Protein AF-A0A2G2A2J5-F1 (afdb_monomer)

Foldseek 3Di:
DDDDDPDDPPPPVCPPVCHPVHFGHDLVLLVLLLCLVPDDLVVSCVVVVHDSVVSVVSCVVLCVRVVHPDSVVSVVVADPVNSVSSVVVNVVVVVVVD

Secondary structure (DSSP, 8-state):
-------S-TTTTTTSSS-BTTB---HHHHHHHHHTTT--HHHHHHHTT--HHHHHHHHHHHHHHHT-SSHHHHHHH--HHHHHHHHHHHHHHHHTT-

Mean predicted aligned error: 8.9 Å

Radius of gyration: 14.07 Å; Cα contacts (8 Å, |Δi|>4): 70; chains: 1; bounding box: 30×36×27 Å

Structure (mmCIF, N/CA/C/O backbone):
data_AF-A0A2G2A2J5-F1
#
_entry.id   AF-A0A2G2A2J5-F1
#
loop_
_atom_site.group_PDB
_atom_site.id
_atom_site.type_symbol
_atom_site.label_atom_id
_atom_site.label_alt_id
_atom_site.label_comp_id
_atom_site.label_asym_id
_atom_site.label_entity_id
_atom_site.label_seq_id
_atom_site.pdbx_PDB_ins_code
_atom_site.Cartn_x
_atom_site.Cartn_y
_atom_site.Cartn_z
_atom_site.occupancy
_atom_site.B_iso_or_equiv
_atom_site.auth_seq_id
_atom_site.auth_comp_id
_atom_site.auth_asym_id
_atom_site.auth_atom_id
_atom_site.pdbx_PDB_model_num
ATOM 1 N N . MET A 1 1 ? -19.717 -25.159 -14.336 1.00 32.66 1 MET A N 1
ATOM 2 C CA . MET A 1 1 ? -19.708 -25.535 -12.904 1.00 32.66 1 MET A CA 1
ATOM 3 C C . MET A 1 1 ? -18.250 -25.526 -12.441 1.00 32.66 1 MET A C 1
ATOM 5 O O . MET A 1 1 ? -17.530 -26.485 -12.682 1.00 32.66 1 MET A O 1
ATOM 9 N N . MET A 1 2 ? -17.760 -24.388 -11.942 1.00 34.06 2 MET A N 1
ATOM 10 C CA . MET A 1 2 ? -16.329 -24.159 -11.694 1.00 34.06 2 MET A CA 1
ATOM 11 C C . MET A 1 2 ? -15.965 -24.641 -10.282 1.00 34.06 2 MET A C 1
ATOM 13 O O . MET A 1 2 ? -16.443 -24.090 -9.291 1.00 34.06 2 MET A O 1
ATOM 17 N N . LYS A 1 3 ? -15.162 -25.707 -10.194 1.00 38.47 3 LYS A N 1
ATOM 18 C CA . LYS A 1 3 ? -14.618 -26.245 -8.941 1.00 38.47 3 LYS A CA 1
ATOM 19 C C . LYS A 1 3 ? -13.461 -25.355 -8.481 1.00 38.47 3 LYS A C 1
ATOM 21 O O . LYS A 1 3 ? -12.321 -25.606 -8.851 1.00 38.47 3 LYS A O 1
ATOM 26 N N . TRP A 1 4 ? -13.744 -24.328 -7.682 1.00 41.31 4 TRP A N 1
ATOM 27 C CA . TRP A 1 4 ? -12.679 -23.596 -6.995 1.00 41.31 4 TRP A CA 1
ATOM 28 C C . TRP A 1 4 ? -12.124 -24.448 -5.853 1.00 41.31 4 TRP A C 1
ATOM 30 O O . TRP A 1 4 ? -12.850 -24.932 -4.979 1.00 41.31 4 TRP A O 1
ATOM 40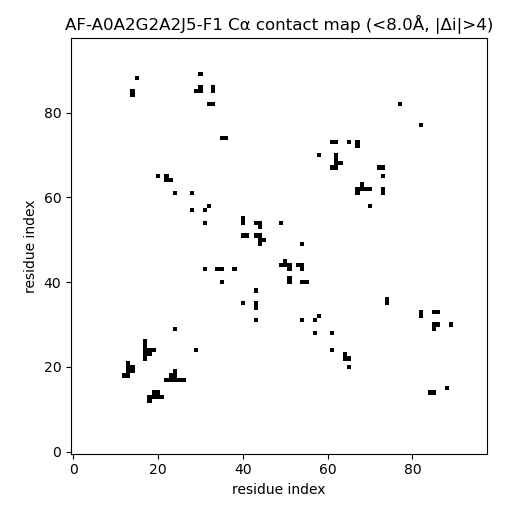 N N . GLN A 1 5 ? -10.824 -24.706 -5.956 1.00 39.06 5 GLN A N 1
ATOM 41 C CA . GLN A 1 5 ? -10.040 -25.633 -5.159 1.00 39.06 5 GLN A CA 1
ATOM 42 C C . GLN A 1 5 ? -10.061 -25.251 -3.675 1.00 39.06 5 GLN A C 1
ATOM 44 O O . GLN A 1 5 ? -9.339 -24.377 -3.211 1.00 39.06 5 GLN A O 1
ATOM 49 N N . LYS A 1 6 ? -10.853 -25.991 -2.896 1.00 41.38 6 LYS A N 1
ATOM 50 C CA . LYS A 1 6 ? -10.661 -26.152 -1.451 1.00 41.38 6 LYS A CA 1
ATOM 51 C C . LYS A 1 6 ? -9.404 -26.991 -1.196 1.00 41.38 6 LYS A C 1
ATOM 53 O O . LYS A 1 6 ? -9.525 -28.166 -0.861 1.00 41.38 6 LYS A O 1
ATOM 58 N N . ARG A 1 7 ? -8.202 -26.446 -1.360 1.00 38.00 7 ARG A N 1
ATOM 59 C CA . ARG A 1 7 ? -6.996 -27.039 -0.761 1.00 38.00 7 ARG A CA 1
ATOM 60 C C . ARG A 1 7 ? -6.094 -25.906 -0.268 1.00 38.00 7 ARG A C 1
ATOM 62 O O . ARG A 1 7 ? -5.747 -25.031 -1.038 1.00 38.00 7 ARG A O 1
ATOM 69 N N . VAL A 1 8 ? -5.737 -25.976 1.017 1.00 42.19 8 VAL A N 1
ATOM 70 C CA . VAL A 1 8 ? -4.666 -25.211 1.693 1.00 42.19 8 VAL A CA 1
ATOM 71 C C . VAL A 1 8 ? -4.969 -23.782 2.200 1.00 42.19 8 VAL A C 1
ATOM 73 O O . VAL A 1 8 ? -4.142 -22.906 2.039 1.00 42.19 8 VAL A O 1
AT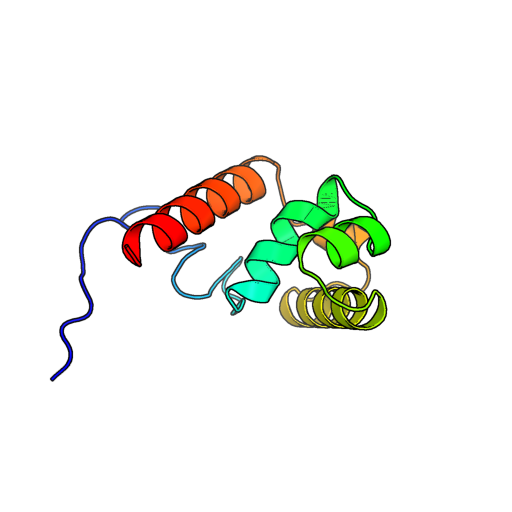OM 76 N N . TYR A 1 9 ? -6.083 -23.502 2.900 1.00 42.53 9 TYR A N 1
ATOM 77 C CA . TYR A 1 9 ? -6.239 -22.180 3.572 1.00 42.53 9 TYR A CA 1
ATOM 78 C C . TYR A 1 9 ? -6.936 -22.214 4.946 1.00 42.53 9 TYR A C 1
ATOM 80 O O . TYR A 1 9 ? -7.594 -21.256 5.334 1.00 42.53 9 TYR A O 1
ATOM 88 N N . GLY A 1 10 ? -6.807 -23.295 5.721 1.00 37.59 10 GLY A N 1
ATOM 89 C CA . GLY A 1 10 ? -7.515 -23.447 7.008 1.00 37.59 10 GLY A CA 1
ATOM 90 C C . GLY A 1 10 ? -7.243 -22.358 8.066 1.00 37.59 10 GLY A C 1
ATOM 91 O O . GLY A 1 10 ? -8.083 -22.166 8.939 1.00 37.59 10 GLY A O 1
ATOM 92 N N . GLN A 1 11 ? -6.124 -21.623 7.978 1.00 41.88 11 GLN A N 1
ATOM 93 C CA . GLN A 1 11 ? -5.773 -20.522 8.899 1.00 41.88 11 GLN A CA 1
ATOM 94 C C . GLN A 1 11 ? -5.493 -19.164 8.218 1.00 41.88 11 GLN A C 1
ATOM 96 O O . GLN A 1 11 ? -5.459 -18.141 8.895 1.00 41.88 11 GLN A O 1
ATOM 101 N N . TYR A 1 12 ? -5.363 -19.115 6.887 1.00 45.59 12 TYR A N 1
ATOM 102 C CA . TYR A 1 12 ? -4.979 -17.906 6.131 1.00 45.59 12 TYR A CA 1
ATOM 103 C C . TYR A 1 12 ? -6.161 -17.205 5.434 1.00 45.59 12 TYR A C 1
ATOM 105 O O . TYR A 1 12 ? -5.998 -16.207 4.729 1.00 45.59 12 TYR A O 1
ATOM 113 N N . THR A 1 13 ? -7.386 -17.688 5.661 1.00 43.78 13 THR A N 1
ATOM 114 C CA . THR A 1 13 ? -8.644 -17.129 5.124 1.00 43.78 13 THR A CA 1
ATOM 115 C C . THR A 1 13 ? -8.860 -15.652 5.446 1.00 43.78 13 THR A C 1
ATOM 117 O O . THR A 1 13 ? -9.605 -14.980 4.735 1.00 43.78 13 THR A O 1
ATOM 120 N N . LYS A 1 14 ? -8.196 -15.123 6.481 1.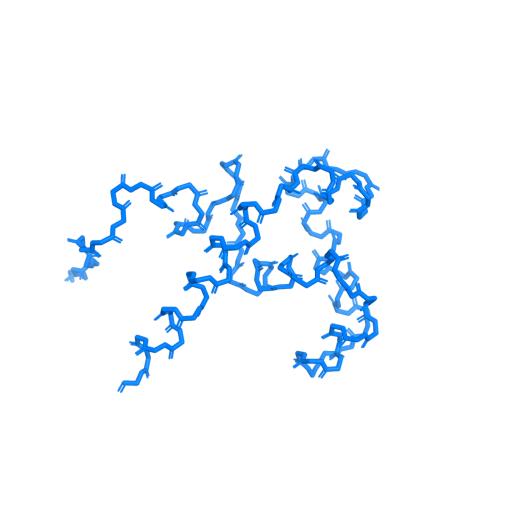00 46.06 14 LYS A N 1
ATOM 121 C CA . LYS A 1 14 ? -8.274 -13.708 6.861 1.00 46.06 14 LYS A CA 1
ATOM 122 C C . LYS A 1 14 ? -7.534 -12.767 5.897 1.00 46.06 14 LYS A C 1
ATOM 124 O O . LYS A 1 14 ? -7.773 -11.572 6.008 1.00 46.06 14 LYS A O 1
ATOM 129 N N . TYR A 1 15 ? -6.686 -13.285 4.999 1.00 50.16 15 TYR A N 1
ATOM 130 C CA . TYR A 1 15 ? -5.841 -12.487 4.094 1.00 50.16 15 TYR A CA 1
ATOM 131 C C . TYR A 1 15 ? -6.053 -12.827 2.604 1.00 50.16 15 TYR A C 1
ATOM 133 O O . TYR A 1 15 ? -5.893 -11.950 1.760 1.00 50.16 15 TYR A O 1
ATOM 141 N N . PHE A 1 16 ? -6.487 -14.053 2.261 1.00 53.12 16 PHE A N 1
ATOM 142 C CA . PHE A 1 16 ? -6.540 -14.536 0.864 1.00 53.12 16 PHE A CA 1
ATOM 143 C C . PHE A 1 16 ? -7.910 -15.035 0.364 1.00 53.12 16 PHE A C 1
ATOM 145 O O . PHE A 1 16 ? -8.022 -15.976 -0.415 1.00 53.12 16 PHE A O 1
ATOM 152 N N . MET A 1 17 ? -8.984 -14.354 0.761 1.00 53.22 17 MET A N 1
ATOM 153 C CA . MET A 1 17 ? -10.243 -14.344 -0.010 1.00 53.22 17 MET A CA 1
ATOM 154 C C . MET A 1 17 ? -10.566 -12.934 -0.511 1.00 53.22 17 MET A C 1
ATOM 156 O O . MET A 1 17 ? -11.722 -12.507 -0.508 1.00 53.22 17 MET A O 1
ATOM 160 N N . GLY A 1 18 ? -9.516 -12.167 -0.829 1.00 57.09 18 GLY A N 1
ATOM 161 C CA . GLY A 1 18 ? -9.626 -10.730 -1.018 1.00 57.09 18 GLY A CA 1
ATOM 162 C C . GLY A 1 18 ? -10.249 -10.092 0.213 1.00 57.09 18 GLY A C 1
ATOM 163 O O . GLY A 1 18 ? -11.215 -9.370 0.085 1.00 57.09 18 GLY A O 1
ATOM 164 N N . ARG A 1 19 ? -9.807 -10.415 1.430 1.00 60.38 19 ARG A N 1
ATOM 165 C CA . ARG A 1 19 ? -10.241 -9.712 2.645 1.00 60.38 19 ARG A CA 1
ATOM 166 C C . ARG A 1 19 ? -9.027 -9.529 3.544 1.00 60.38 19 ARG A C 1
ATOM 168 O O . ARG A 1 19 ? -8.275 -10.474 3.672 1.00 60.38 19 ARG A O 1
ATOM 175 N N . TYR A 1 20 ? -8.853 -8.353 4.134 1.00 72.31 20 TYR A N 1
ATOM 176 C CA . TYR A 1 20 ? -7.902 -8.016 5.196 1.00 72.31 20 TYR A CA 1
ATOM 177 C C . TYR A 1 20 ? -8.694 -7.264 6.265 1.00 72.31 20 TYR A C 1
ATOM 179 O O . TYR A 1 20 ? -9.435 -6.340 5.935 1.00 72.31 20 TYR A O 1
ATOM 187 N N . LEU A 1 21 ? -8.639 -7.701 7.527 1.00 74.31 21 LEU A N 1
ATOM 188 C CA . LEU A 1 21 ? -9.524 -7.191 8.596 1.00 74.31 21 LEU A CA 1
ATOM 189 C C . LEU A 1 21 ? -11.021 -7.191 8.203 1.00 74.31 21 LEU A C 1
ATOM 191 O O . LEU A 1 21 ? -11.791 -6.309 8.573 1.00 74.31 21 LEU A O 1
ATOM 195 N N . GLY A 1 22 ? -11.443 -8.178 7.404 1.00 74.50 22 GLY A N 1
ATOM 196 C CA . GLY A 1 22 ? -12.814 -8.269 6.887 1.00 74.50 22 GLY A CA 1
ATOM 197 C C . GLY A 1 22 ? -13.139 -7.322 5.721 1.00 74.50 22 GLY A C 1
ATOM 198 O O . GLY A 1 22 ? -14.273 -7.330 5.245 1.00 74.50 22 GLY A O 1
ATOM 199 N N . LYS A 1 23 ? -12.171 -6.539 5.228 1.00 81.94 23 LYS A N 1
ATOM 200 C CA . LYS A 1 23 ? -12.320 -5.564 4.135 1.00 81.94 23 LYS A CA 1
ATOM 201 C C . LYS A 1 23 ? -11.690 -6.062 2.852 1.00 81.94 23 LYS A C 1
ATOM 203 O O . LYS A 1 23 ? -10.581 -6.579 2.895 1.00 81.94 23 LYS A O 1
ATOM 208 N N . TYR A 1 24 ? -12.359 -5.885 1.713 1.00 82.62 24 TYR A N 1
ATOM 209 C CA . TYR A 1 24 ? -11.851 -6.447 0.465 1.00 82.62 24 TYR A CA 1
ATOM 210 C C . TYR A 1 24 ? -10.657 -5.692 -0.112 1.00 82.62 24 TYR A C 1
ATOM 212 O O . TYR A 1 24 ? -10.790 -4.526 -0.490 1.00 82.62 24 TYR A O 1
ATOM 220 N N . LEU A 1 25 ? -9.519 -6.378 -0.235 1.00 83.38 25 LEU A N 1
ATOM 221 C CA . LEU A 1 25 ? -8.342 -5.892 -0.950 1.00 83.38 25 LEU A CA 1
ATOM 222 C C . LEU A 1 25 ? -8.185 -6.669 -2.254 1.00 83.38 25 LEU A C 1
ATOM 224 O O . LEU A 1 25 ? -8.258 -7.897 -2.275 1.00 83.38 25 LEU A O 1
ATOM 228 N N . THR A 1 26 ? -7.965 -5.939 -3.341 1.00 84.56 26 THR A N 1
ATOM 229 C CA . THR A 1 26 ? -7.477 -6.512 -4.595 1.00 84.56 26 THR A CA 1
ATOM 230 C C . THR A 1 26 ? -6.049 -7.015 -4.406 1.00 84.56 26 THR A C 1
ATOM 232 O O . THR A 1 26 ? -5.327 -6.541 -3.527 1.00 84.56 26 THR A O 1
ATOM 235 N N . GLN A 1 27 ? -5.614 -7.924 -5.277 1.00 81.56 27 GLN A N 1
ATOM 236 C CA . GLN A 1 27 ? -4.232 -8.402 -5.291 1.00 81.56 27 GLN A CA 1
ATOM 237 C C . GLN A 1 27 ? -3.235 -7.242 -5.353 1.00 81.56 27 GLN A C 1
ATOM 239 O O . GLN A 1 27 ? -2.326 -7.174 -4.536 1.00 81.56 27 GLN A O 1
ATOM 244 N N . ARG A 1 28 ? -3.459 -6.269 -6.245 1.00 85.19 28 ARG A N 1
ATOM 245 C CA . ARG A 1 28 ? -2.556 -5.123 -6.397 1.00 85.19 28 ARG A CA 1
ATOM 246 C C . ARG A 1 28 ? -2.509 -4.232 -5.154 1.00 85.19 28 ARG A C 1
ATOM 248 O O . ARG A 1 28 ? -1.444 -3.743 -4.797 1.00 85.19 28 ARG A O 1
ATOM 255 N N . GLU A 1 29 ? -3.640 -4.025 -4.481 1.00 87.94 29 GLU A N 1
ATOM 256 C CA . GLU A 1 29 ? -3.668 -3.280 -3.215 1.00 87.94 29 GLU A CA 1
ATOM 257 C C . GLU A 1 29 ? -2.902 -4.014 -2.114 1.00 87.94 29 GLU A C 1
ATOM 259 O O . GLU A 1 29 ? -2.151 -3.375 -1.385 1.00 87.94 29 GLU A O 1
ATOM 264 N N . ALA A 1 30 ? -3.062 -5.337 -2.009 1.00 85.44 30 ALA A N 1
ATOM 265 C CA . ALA A 1 30 ? -2.338 -6.156 -1.040 1.00 85.44 30 ALA A CA 1
ATOM 266 C C . ALA A 1 30 ? -0.829 -6.167 -1.321 1.00 85.44 30 ALA A C 1
ATOM 268 O O . ALA A 1 30 ? -0.034 -5.956 -0.409 1.00 85.44 30 ALA A O 1
ATOM 269 N N . GLU A 1 31 ? -0.441 -6.324 -2.588 1.00 86.31 31 GLU A N 1
ATOM 270 C CA . GLU A 1 31 ? 0.951 -6.237 -3.024 1.00 86.31 31 GLU A CA 1
ATOM 271 C C . GLU A 1 31 ? 1.567 -4.901 -2.627 1.00 86.31 31 GLU A C 1
ATOM 273 O O . GLU A 1 31 ? 2.594 -4.875 -1.963 1.00 86.31 31 GLU A O 1
ATOM 278 N N . ILE A 1 32 ? 0.920 -3.787 -2.970 1.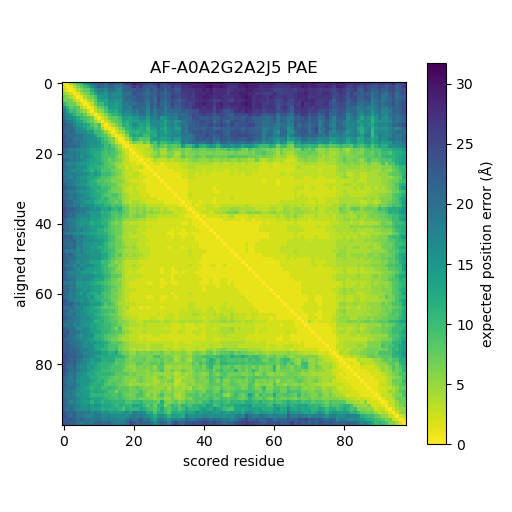00 90.00 32 ILE A N 1
ATOM 279 C CA . ILE A 1 32 ? 1.417 -2.446 -2.649 1.00 90.00 32 ILE A CA 1
ATOM 280 C C . ILE A 1 32 ? 1.493 -2.221 -1.132 1.00 90.00 32 ILE A C 1
ATOM 282 O O . ILE A 1 32 ? 2.459 -1.623 -0.646 1.00 90.00 32 ILE A O 1
ATOM 286 N N . LEU A 1 33 ? 0.520 -2.732 -0.374 1.00 87.56 33 LEU A N 1
ATOM 287 C CA . LEU A 1 33 ? 0.487 -2.637 1.083 1.00 87.56 33 LEU A CA 1
ATOM 288 C C . LEU A 1 33 ? 1.731 -3.257 1.738 1.00 87.56 33 LEU A C 1
ATOM 290 O O . LEU A 1 33 ? 2.283 -2.667 2.667 1.00 87.56 33 LEU A O 1
ATOM 294 N N . CYS A 1 34 ? 2.231 -4.383 1.216 1.00 86.38 34 CYS A N 1
ATOM 295 C CA . CYS A 1 34 ? 3.445 -5.046 1.712 1.00 86.38 34 CYS A CA 1
ATOM 296 C C . CYS A 1 34 ? 4.714 -4.187 1.622 1.00 86.38 34 CYS A C 1
ATOM 298 O O . CYS A 1 34 ? 5.674 -4.444 2.353 1.00 86.38 34 CYS A O 1
ATOM 300 N N . TYR A 1 35 ? 4.737 -3.193 0.731 1.00 88.44 35 TYR A N 1
ATOM 301 C CA . TYR A 1 35 ? 5.879 -2.296 0.543 1.00 88.44 35 TYR A CA 1
ATOM 302 C C . TYR A 1 35 ? 5.709 -0.953 1.265 1.00 88.44 35 TYR A C 1
ATOM 304 O O . TYR A 1 35 ? 6.669 -0.197 1.391 1.00 88.44 35 TYR A O 1
ATOM 312 N N . PHE A 1 36 ? 4.518 -0.632 1.789 1.00 87.19 36 PHE A N 1
ATOM 313 C CA . PHE A 1 36 ? 4.268 0.663 2.437 1.00 87.19 36 PHE A CA 1
ATOM 314 C C . PHE A 1 36 ? 5.117 0.914 3.677 1.00 87.19 36 PHE A C 1
ATOM 316 O O . PHE A 1 36 ? 5.381 2.083 3.978 1.00 87.19 36 PHE A O 1
ATOM 323 N N . ARG A 1 37 ? 5.507 -0.149 4.387 1.00 80.88 37 ARG A N 1
ATOM 324 C CA . ARG A 1 37 ? 6.299 -0.059 5.616 1.00 80.88 37 ARG A CA 1
ATOM 325 C C . ARG A 1 37 ? 7.724 0.404 5.341 1.00 80.88 37 ARG A C 1
ATOM 327 O O . ARG A 1 37 ? 8.214 1.295 6.025 1.00 80.88 37 ARG A O 1
ATOM 334 N N . ASP A 1 38 ? 8.334 -0.173 4.314 1.00 86.06 38 ASP A N 1
ATOM 335 C CA . ASP A 1 38 ? 9.777 -0.078 4.100 1.00 86.06 38 ASP A CA 1
ATOM 336 C C . ASP A 1 38 ? 10.136 0.933 3.003 1.00 86.06 38 ASP A C 1
ATOM 338 O O . ASP A 1 38 ? 11.303 1.275 2.839 1.00 86.06 38 ASP A O 1
ATOM 342 N N . MET A 1 39 ? 9.141 1.418 2.245 1.00 91.19 39 MET A N 1
ATOM 343 C CA . MET A 1 39 ? 9.385 2.181 1.022 1.00 91.19 39 MET A CA 1
ATOM 344 C C . MET A 1 39 ? 8.528 3.444 0.889 1.00 91.19 39 MET A C 1
ATOM 346 O O . MET A 1 39 ? 7.374 3.555 1.337 1.00 91.19 39 MET A O 1
ATOM 350 N N . LYS A 1 40 ? 9.111 4.426 0.203 1.00 94.31 40 LYS A N 1
ATOM 351 C CA . LYS A 1 40 ? 8.452 5.641 -0.275 1.00 94.31 40 LYS A CA 1
ATOM 352 C C . LYS A 1 40 ? 7.646 5.329 -1.535 1.00 94.31 40 LYS A C 1
ATOM 354 O O . LYS A 1 40 ? 7.950 4.406 -2.285 1.00 94.31 40 LYS A O 1
ATOM 359 N N . TYR A 1 41 ? 6.635 6.150 -1.821 1.00 95.38 41 TYR A N 1
ATOM 360 C CA . TYR A 1 41 ? 5.779 5.945 -2.996 1.00 95.38 41 TYR A CA 1
ATOM 361 C C . TYR A 1 41 ? 6.549 5.931 -4.319 1.00 95.38 41 TYR A C 1
ATOM 363 O O . TYR A 1 41 ? 6.191 5.165 -5.205 1.00 95.38 41 TYR A O 1
ATOM 371 N N . ALA A 1 42 ? 7.617 6.724 -4.440 1.00 95.62 42 ALA A N 1
ATOM 372 C CA . ALA A 1 42 ? 8.472 6.722 -5.624 1.00 95.62 42 ALA A CA 1
ATOM 373 C C . ALA A 1 42 ? 9.180 5.376 -5.846 1.00 95.62 42 ALA A C 1
ATOM 375 O O . ALA A 1 42 ? 9.248 4.899 -6.971 1.00 95.62 42 ALA A O 1
ATOM 376 N N . GLU A 1 43 ? 9.654 4.734 -4.780 1.00 95.75 43 GLU A N 1
ATOM 377 C CA . GLU A 1 43 ? 10.347 3.442 -4.862 1.00 95.75 43 GLU A CA 1
ATOM 378 C C . GLU A 1 43 ? 9.367 2.324 -5.232 1.00 95.75 43 GLU A C 1
ATOM 380 O O . GLU A 1 43 ? 9.639 1.509 -6.109 1.00 95.75 43 GLU A O 1
ATOM 385 N N . ILE A 1 44 ? 8.175 2.349 -4.632 1.00 94.81 44 ILE A N 1
ATOM 386 C CA . ILE A 1 44 ? 7.086 1.426 -4.969 1.00 94.81 44 ILE A CA 1
ATOM 387 C C . ILE A 1 44 ? 6.667 1.614 -6.431 1.00 94.81 44 ILE A C 1
ATOM 389 O O . ILE A 1 44 ? 6.479 0.642 -7.157 1.00 94.81 44 ILE A O 1
ATOM 393 N N . ALA A 1 45 ? 6.550 2.861 -6.888 1.00 95.88 45 ALA A N 1
ATOM 394 C CA . ALA A 1 45 ? 6.202 3.170 -8.269 1.00 95.88 45 ALA A CA 1
ATOM 395 C C . ALA A 1 45 ? 7.210 2.556 -9.254 1.00 95.88 45 ALA A C 1
ATOM 397 O O . ALA A 1 45 ? 6.796 1.965 -10.249 1.00 95.88 45 ALA A O 1
ATOM 398 N N . LEU A 1 46 ? 8.510 2.608 -8.941 1.00 96.06 46 LEU A N 1
ATOM 399 C CA . LEU A 1 46 ? 9.555 1.974 -9.749 1.00 96.06 46 LEU A CA 1
ATOM 400 C C . LEU A 1 46 ? 9.424 0.444 -9.779 1.00 96.06 46 LEU A C 1
ATOM 402 O O . LEU A 1 46 ? 9.477 -0.139 -10.858 1.00 96.06 46 LEU A O 1
ATOM 406 N N . ILE A 1 47 ? 9.198 -0.203 -8.630 1.00 92.62 47 ILE A N 1
ATOM 407 C CA . ILE A 1 47 ? 9.064 -1.671 -8.539 1.00 92.62 47 ILE A CA 1
ATOM 408 C C . ILE A 1 47 ? 7.895 -2.185 -9.380 1.00 92.62 47 ILE A C 1
ATOM 410 O O . ILE A 1 47 ? 8.014 -3.194 -10.070 1.00 92.62 47 ILE A O 1
ATOM 414 N N . PHE A 1 48 ? 6.760 -1.493 -9.319 1.00 89.56 48 PHE A N 1
ATOM 415 C CA . PHE A 1 48 ? 5.540 -1.917 -10.002 1.00 89.56 48 PHE A CA 1
ATOM 416 C C . PHE A 1 48 ? 5.399 -1.335 -11.414 1.00 89.56 48 PHE A C 1
ATOM 418 O O . PHE A 1 48 ? 4.391 -1.598 -12.070 1.00 89.56 48 PHE A O 1
ATOM 425 N N . ASN A 1 49 ? 6.380 -0.553 -11.883 1.00 94.38 49 ASN A N 1
ATOM 426 C CA . ASN A 1 49 ? 6.314 0.201 -13.137 1.00 94.38 49 ASN A CA 1
ATOM 427 C C . ASN A 1 49 ? 5.023 1.045 -13.249 1.00 94.38 49 ASN A C 1
ATOM 429 O O . ASN A 1 49 ? 4.292 0.999 -14.239 1.00 94.38 49 ASN A O 1
ATOM 433 N N . LEU A 1 50 ? 4.709 1.782 -12.183 1.00 95.94 50 LEU A N 1
ATOM 434 C CA . LEU A 1 50 ? 3.537 2.647 -12.060 1.00 95.94 50 LEU A CA 1
ATOM 435 C C . LEU A 1 50 ? 3.950 4.115 -11.946 1.00 95.94 50 LEU A C 1
ATOM 437 O O . LEU A 1 50 ? 5.093 4.443 -11.642 1.00 95.94 50 LEU A O 1
ATOM 441 N N . SER A 1 51 ? 2.989 5.025 -12.115 1.00 97.69 51 SER A N 1
ATOM 442 C CA . SER A 1 51 ? 3.201 6.415 -11.708 1.00 97.69 51 SER A CA 1
ATOM 443 C C . SER A 1 51 ? 3.097 6.553 -10.185 1.00 97.69 51 SER A C 1
ATOM 445 O O . SER A 1 51 ? 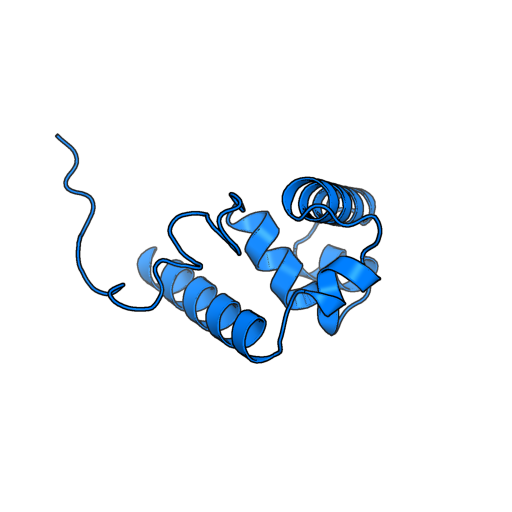2.317 5.845 -9.541 1.00 97.69 51 SER A O 1
ATOM 447 N N . VAL A 1 52 ? 3.810 7.523 -9.605 1.00 97.19 52 VAL A N 1
ATOM 448 C CA . VAL A 1 52 ? 3.691 7.852 -8.170 1.00 97.19 52 VAL A CA 1
ATOM 449 C C . VAL A 1 52 ? 2.240 8.168 -7.793 1.00 97.19 52 VAL A C 1
ATOM 451 O O . VAL A 1 52 ? 1.754 7.673 -6.780 1.00 97.19 52 VAL A O 1
ATOM 45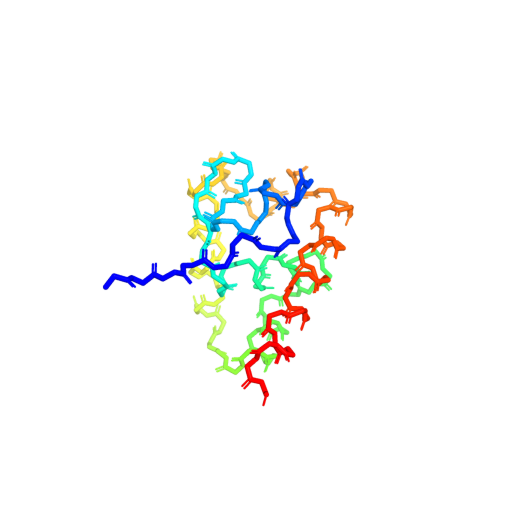4 N N . ARG A 1 53 ? 1.505 8.880 -8.660 1.00 96.81 53 ARG A N 1
ATOM 455 C CA . ARG A 1 53 ? 0.074 9.172 -8.462 1.00 96.81 53 ARG A CA 1
ATOM 456 C C . ARG A 1 53 ? -0.787 7.915 -8.392 1.00 96.81 53 ARG A C 1
ATOM 458 O O . ARG A 1 53 ? -1.767 7.877 -7.657 1.00 96.81 53 ARG A O 1
ATOM 465 N N . THR A 1 54 ? -0.436 6.873 -9.143 1.00 96.94 54 THR A N 1
ATOM 466 C CA . THR A 1 54 ? -1.145 5.590 -9.078 1.00 96.94 54 THR A CA 1
ATOM 467 C C . THR A 1 54 ? -0.912 4.920 -7.722 1.00 96.94 54 THR A C 1
ATOM 469 O O . THR A 1 54 ? -1.857 4.420 -7.120 1.00 96.94 54 THR A O 1
ATOM 472 N N . VAL A 1 55 ? 0.319 4.952 -7.203 1.00 96.25 55 VAL A N 1
ATOM 473 C CA . VAL A 1 55 ? 0.635 4.429 -5.861 1.00 96.25 55 VAL A CA 1
ATOM 474 C C . VAL A 1 55 ? -0.089 5.223 -4.769 1.00 96.25 55 VAL A C 1
ATOM 476 O O . VAL A 1 55 ? -0.637 4.634 -3.838 1.00 96.25 55 VAL A O 1
ATOM 479 N N . GLU A 1 56 ? -0.162 6.547 -4.902 1.00 95.94 56 GLU A N 1
ATOM 480 C CA . GLU A 1 56 ? -0.955 7.406 -4.014 1.00 95.94 56 GLU A CA 1
ATOM 481 C C . GLU A 1 56 ? -2.444 7.047 -4.057 1.00 95.94 56 GLU A C 1
ATOM 483 O O . GLU A 1 56 ? -3.071 6.930 -3.005 1.00 95.94 56 GLU A O 1
ATOM 488 N N . ALA A 1 57 ? -3.001 6.792 -5.244 1.00 96.31 57 ALA A N 1
ATOM 489 C CA . ALA A 1 57 ? -4.384 6.344 -5.390 1.00 96.31 57 ALA A CA 1
ATOM 490 C C . ALA A 1 57 ? -4.635 5.006 -4.679 1.00 96.31 57 ALA A C 1
ATOM 492 O O . ALA A 1 57 ? -5.619 4.878 -3.952 1.00 96.31 57 ALA A O 1
ATOM 493 N N . TYR A 1 58 ? -3.723 4.037 -4.800 1.00 94.19 58 TYR A N 1
ATOM 494 C CA . TYR A 1 58 ? -3.811 2.795 -4.027 1.00 94.19 58 TYR A CA 1
ATOM 495 C C . TYR A 1 58 ? -3.747 3.051 -2.518 1.00 94.19 58 TYR A C 1
ATOM 497 O O . TYR A 1 58 ? -4.526 2.463 -1.770 1.00 94.19 58 TYR A O 1
ATOM 505 N N . SER A 1 59 ? -2.887 3.968 -2.065 1.00 94.25 59 SER A N 1
ATOM 506 C CA . SER A 1 59 ? -2.830 4.373 -0.656 1.00 94.25 59 SER A CA 1
ATOM 507 C C . SER A 1 59 ? -4.148 4.968 -0.163 1.00 94.25 59 SER A C 1
ATOM 509 O O . SER A 1 59 ? -4.609 4.621 0.923 1.00 94.25 59 SER A O 1
ATOM 511 N N . MET A 1 60 ? -4.783 5.831 -0.958 1.00 95.44 60 MET A N 1
ATOM 512 C CA . MET A 1 60 ? -6.088 6.411 -0.629 1.00 95.44 60 MET A CA 1
ATOM 513 C C . MET A 1 60 ? -7.185 5.343 -0.588 1.00 95.44 60 MET A C 1
ATOM 515 O O . MET A 1 60 ? -7.986 5.318 0.343 1.00 95.44 60 MET A O 1
ATOM 519 N N . ASN A 1 61 ? -7.191 4.408 -1.539 1.00 93.81 61 ASN A N 1
ATOM 520 C CA . ASN A 1 61 ? -8.153 3.306 -1.548 1.00 93.81 61 ASN A CA 1
ATOM 521 C C . ASN A 1 61 ? -8.009 2.415 -0.308 1.00 93.81 61 ASN A C 1
ATOM 523 O O . ASN A 1 61 ? -9.007 2.046 0.310 1.00 93.81 61 ASN A O 1
ATOM 527 N N . LEU A 1 62 ? -6.771 2.102 0.082 1.00 91.56 62 LEU A N 1
ATOM 528 C CA . LEU A 1 62 ? -6.468 1.348 1.298 1.00 91.56 62 LEU A CA 1
ATOM 529 C C . LEU A 1 62 ? -6.953 2.087 2.550 1.00 91.56 62 LEU A C 1
ATOM 531 O O . LEU A 1 62 ? -7.613 1.485 3.390 1.00 91.56 62 LEU A O 1
ATOM 535 N N . GLN A 1 63 ? -6.700 3.394 2.640 1.00 93.44 63 GLN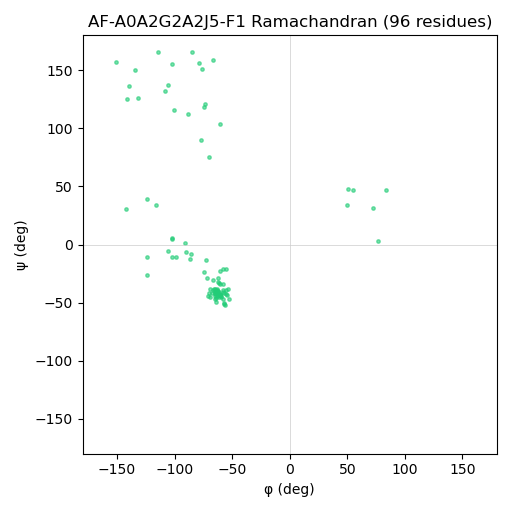 A N 1
ATOM 536 C CA . GLN A 1 63 ? -7.193 4.240 3.729 1.00 93.44 63 GLN A CA 1
ATOM 537 C C . GLN A 1 63 ? -8.721 4.182 3.844 1.00 93.44 63 GLN A C 1
ATOM 539 O O . GLN A 1 63 ? -9.243 3.832 4.900 1.00 93.44 63 GLN A O 1
ATOM 544 N N . VAL A 1 64 ? -9.443 4.400 2.741 1.00 94.56 64 VAL A N 1
ATOM 545 C CA . VAL A 1 64 ? -10.914 4.340 2.714 1.00 94.56 64 VAL A CA 1
ATOM 546 C C . VAL A 1 64 ? -11.430 2.962 3.131 1.00 94.56 64 VAL A C 1
ATOM 548 O O . VAL A 1 64 ? -12.348 2.854 3.942 1.00 94.56 64 VAL A O 1
ATOM 551 N N . LYS A 1 65 ? -10.834 1.886 2.608 1.00 90.31 65 LYS A N 1
ATOM 552 C CA . LYS A 1 65 ? -11.269 0.514 2.904 1.00 90.31 65 LYS A CA 1
ATOM 553 C C . LYS A 1 65 ? -11.047 0.132 4.363 1.00 90.31 65 LYS A C 1
ATOM 555 O O . LYS A 1 65 ? -11.890 -0.564 4.935 1.00 90.31 65 LYS A O 1
ATOM 560 N N . LEU A 1 66 ? -9.938 0.576 4.948 1.00 89.00 66 LEU A N 1
ATOM 561 C CA . LEU A 1 66 ? -9.546 0.265 6.322 1.00 89.00 66 LEU A CA 1
ATOM 562 C C . LEU A 1 66 ? -10.082 1.272 7.348 1.00 89.00 66 LEU A C 1
ATOM 564 O O . LEU A 1 66 ? -9.978 1.018 8.543 1.00 89.00 66 LEU A O 1
ATOM 568 N N . GLY A 1 67 ? -10.712 2.362 6.898 1.00 90.62 67 GLY A N 1
ATOM 569 C CA . GLY A 1 67 ? -11.229 3.411 7.776 1.00 90.62 67 GLY A CA 1
ATOM 570 C C . GLY A 1 67 ? -10.127 4.277 8.392 1.00 90.62 67 GLY A C 1
ATOM 571 O O . GLY A 1 67 ? -10.276 4.738 9.518 1.00 90.62 67 GLY A O 1
ATOM 572 N N . CYS A 1 68 ? -9.022 4.468 7.672 1.00 93.06 68 CYS A N 1
ATOM 573 C CA . CYS A 1 68 ? -7.900 5.313 8.072 1.00 93.06 68 CYS A CA 1
ATOM 574 C C . CYS A 1 68 ? -7.934 6.657 7.342 1.00 93.06 68 CYS A C 1
ATOM 576 O O . CYS A 1 68 ? -8.415 6.746 6.216 1.00 93.06 68 CYS A O 1
ATOM 578 N N . ASN A 1 69 ? -7.322 7.673 7.943 1.00 93.00 69 ASN A N 1
ATOM 579 C CA . ASN A 1 69 ? -7.185 9.017 7.373 1.00 93.00 69 ASN A CA 1
ATOM 580 C C . ASN A 1 69 ? -5.765 9.314 6.875 1.00 93.00 69 ASN A C 1
ATOM 582 O O . ASN A 1 69 ? -5.501 10.385 6.330 1.00 93.00 69 ASN A O 1
ATOM 586 N N . SER A 1 70 ? -4.819 8.401 7.113 1.00 91.94 70 SER A N 1
ATOM 587 C CA . SER A 1 70 ? -3.433 8.577 6.690 1.00 91.94 70 SER A CA 1
ATOM 588 C C . SER A 1 70 ? -2.729 7.249 6.413 1.00 91.94 70 SER A C 1
ATOM 590 O O . SER A 1 70 ? -3.066 6.211 6.985 1.00 91.94 70 SER A O 1
ATOM 592 N N . LYS A 1 71 ? -1.665 7.288 5.593 1.00 87.88 71 LYS A N 1
ATOM 593 C CA . LYS A 1 71 ? -0.734 6.152 5.421 1.00 87.88 71 LYS A CA 1
ATOM 594 C C . LYS A 1 71 ? -0.194 5.666 6.771 1.00 87.88 71 LYS A C 1
ATOM 596 O O . LYS A 1 71 ? -0.019 4.470 6.969 1.00 87.88 71 LYS A O 1
ATOM 601 N N . LYS A 1 72 ? 0.077 6.590 7.699 1.00 89.44 72 LYS A N 1
ATOM 602 C CA . LYS A 1 72 ? 0.596 6.263 9.031 1.00 89.44 72 LYS A CA 1
ATOM 603 C C . LYS A 1 72 ? -0.400 5.417 9.824 1.00 89.44 72 LYS A C 1
ATOM 605 O O . LYS A 1 72 ? 0.011 4.426 10.409 1.00 89.44 72 LYS A O 1
ATOM 610 N N . GLU A 1 73 ? -1.681 5.773 9.805 1.00 90.31 73 GLU A N 1
ATOM 611 C CA . GLU A 1 73 ? -2.739 4.980 10.449 1.00 90.31 73 GLU A CA 1
ATOM 612 C C . GLU A 1 73 ? -2.880 3.596 9.809 1.00 90.31 73 GLU A C 1
ATOM 614 O O . GLU A 1 73 ? -2.981 2.602 10.522 1.00 90.31 73 GLU A O 1
ATOM 619 N N . VAL A 1 74 ? -2.787 3.511 8.476 1.00 88.62 74 VAL A N 1
ATOM 620 C CA . VAL A 1 74 ? -2.753 2.217 7.774 1.00 88.62 74 VAL A CA 1
ATOM 621 C C . VAL A 1 74 ? -1.586 1.363 8.276 1.00 88.62 74 VAL A C 1
ATOM 623 O O . VAL A 1 74 ? -1.781 0.201 8.611 1.00 88.62 74 VAL A O 1
ATOM 626 N N . LEU A 1 75 ? -0.385 1.936 8.398 1.00 86.50 75 LEU A N 1
ATOM 627 C CA . LEU A 1 75 ? 0.787 1.223 8.917 1.00 86.50 75 LEU A CA 1
ATOM 628 C C . LEU A 1 75 ? 0.663 0.840 10.396 1.00 86.50 75 LEU A C 1
ATOM 630 O O . LEU A 1 75 ? 1.220 -0.171 10.797 1.00 86.50 75 LEU A O 1
ATOM 634 N N . GLN A 1 76 ? -0.056 1.618 11.205 1.00 86.31 76 GLN A N 1
ATOM 635 C CA . GLN A 1 76 ? -0.315 1.279 12.607 1.00 86.31 76 GLN A CA 1
ATOM 636 C C . GLN A 1 76 ? -1.302 0.117 12.760 1.00 86.31 76 GLN A C 1
ATOM 638 O O . GLN A 1 76 ? -1.218 -0.616 13.742 1.00 86.31 76 GLN A O 1
ATOM 643 N N . LEU A 1 77 ? -2.216 -0.068 11.802 1.00 83.00 77 LEU A N 1
ATOM 644 C CA . LEU A 1 77 ? -3.122 -1.219 11.777 1.00 83.00 77 LEU A CA 1
ATOM 645 C C . LEU A 1 77 ? -2.432 -2.520 11.353 1.00 83.00 77 LEU A C 1
ATOM 647 O O . LEU A 1 77 ? -2.927 -3.595 11.686 1.00 83.00 77 LEU A O 1
ATOM 651 N N . ILE A 1 78 ? -1.320 -2.428 10.624 1.00 80.88 78 ILE A N 1
ATOM 652 C CA . ILE A 1 78 ? -0.631 -3.572 10.029 1.00 80.88 78 ILE A CA 1
ATOM 653 C C . ILE A 1 78 ? 0.566 -3.950 10.898 1.00 80.88 78 ILE A C 1
ATOM 655 O O . ILE A 1 78 ? 1.532 -3.197 11.016 1.00 80.88 78 ILE A O 1
ATOM 659 N N . CYS A 1 79 ? 0.543 -5.147 11.480 1.00 77.44 79 CYS A N 1
ATOM 660 C CA . CYS A 1 79 ? 1.697 -5.655 12.222 1.00 77.44 79 CYS A CA 1
ATOM 661 C C . CYS A 1 79 ? 2.718 -6.347 11.296 1.00 77.44 79 CYS A C 1
ATOM 663 O O . CYS A 1 79 ? 2.417 -6.667 10.149 1.00 77.44 79 CYS A O 1
ATOM 665 N N . GLU A 1 80 ? 3.944 -6.594 11.780 1.00 69.56 80 GLU A N 1
ATOM 666 C CA . GLU A 1 80 ? 4.990 -7.294 10.996 1.00 69.56 80 GLU A CA 1
ATOM 667 C C . GLU A 1 80 ? 4.508 -8.648 10.476 1.00 69.56 80 GLU A C 1
ATOM 669 O O . GLU A 1 80 ? 4.657 -8.941 9.292 1.00 69.56 80 GLU A O 1
ATOM 674 N N . LYS A 1 81 ? 3.815 -9.406 11.332 1.00 68.31 81 LYS A N 1
ATOM 675 C CA . LYS A 1 81 ? 3.257 -10.714 10.977 1.00 68.31 81 LYS A CA 1
ATOM 676 C C . LYS A 1 81 ? 2.232 -10.638 9.847 1.00 68.31 81 LYS A C 1
ATOM 678 O O . LYS A 1 81 ? 2.144 -11.563 9.051 1.00 68.31 81 LYS A O 1
ATOM 683 N N . ASP A 1 82 ? 1.467 -9.548 9.750 1.00 74.38 82 ASP A N 1
ATOM 684 C CA . ASP A 1 82 ? 0.522 -9.367 8.644 1.00 74.38 82 ASP A CA 1
ATOM 685 C C . ASP A 1 82 ? 1.261 -9.212 7.311 1.00 74.38 82 ASP A C 1
ATOM 687 O O . ASP A 1 82 ? 0.819 -9.736 6.293 1.00 74.38 82 ASP A O 1
ATOM 691 N N . ILE A 1 83 ? 2.389 -8.495 7.311 1.00 74.69 83 ILE A N 1
ATOM 692 C CA . ILE A 1 83 ? 3.187 -8.243 6.106 1.00 74.69 83 ILE A CA 1
ATOM 693 C C . ILE A 1 83 ? 3.893 -9.516 5.651 1.00 74.69 83 ILE A C 1
ATOM 695 O O . ILE A 1 83 ? 3.877 -9.805 4.457 1.00 74.69 83 ILE A O 1
ATOM 699 N N . GLU A 1 84 ? 4.487 -10.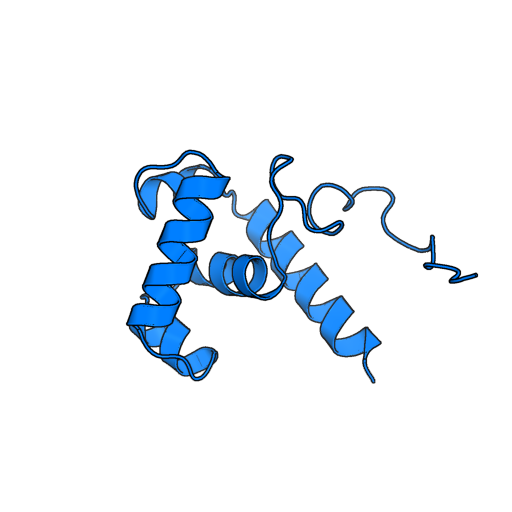268 6.578 1.00 74.12 84 GLU A N 1
ATOM 700 C CA . GLU A 1 84 ? 5.135 -11.555 6.291 1.00 74.12 84 GLU A CA 1
ATOM 701 C C . GLU A 1 84 ? 4.147 -12.530 5.648 1.00 74.12 84 GLU A C 1
ATOM 703 O O . GLU A 1 84 ? 4.393 -13.022 4.548 1.00 74.12 84 GLU A O 1
ATOM 708 N N . VAL A 1 85 ? 2.972 -12.698 6.263 1.00 73.62 85 VAL A N 1
ATOM 709 C CA . VAL A 1 85 ? 1.904 -13.551 5.728 1.00 73.62 85 VAL A CA 1
ATOM 710 C C . VAL A 1 85 ? 1.460 -13.083 4.343 1.00 73.62 85 VAL A C 1
ATOM 712 O O . VAL A 1 85 ? 1.296 -13.899 3.439 1.00 73.62 85 VAL A O 1
ATOM 715 N N . LEU A 1 86 ? 1.270 -11.776 4.137 1.00 74.88 86 LEU A N 1
ATOM 716 C CA . LEU A 1 86 ? 0.894 -11.261 2.820 1.00 74.88 86 LEU A CA 1
ATOM 717 C C . LEU A 1 86 ? 1.977 -11.535 1.762 1.00 74.88 86 LEU A C 1
ATOM 719 O O . LEU A 1 86 ? 1.630 -11.897 0.640 1.00 74.88 86 LEU A O 1
ATOM 723 N N . ARG A 1 87 ? 3.265 -11.403 2.107 1.00 76.25 87 ARG A N 1
ATOM 724 C CA . ARG A 1 87 ? 4.387 -11.682 1.194 1.00 76.25 87 ARG A CA 1
ATOM 725 C C . ARG A 1 87 ? 4.433 -13.155 0.789 1.00 76.25 87 ARG A C 1
ATOM 727 O O . ARG A 1 87 ? 4.447 -13.431 -0.407 1.00 76.25 87 ARG A O 1
ATOM 734 N N . GLU A 1 88 ? 4.367 -14.074 1.752 1.00 75.62 88 GLU A N 1
ATOM 735 C CA . GLU A 1 88 ? 4.330 -15.522 1.487 1.00 75.62 88 GLU A CA 1
ATOM 736 C C . GLU A 1 88 ? 3.172 -15.893 0.550 1.00 75.62 88 GLU A C 1
ATOM 738 O O . GLU A 1 88 ? 3.335 -16.659 -0.400 1.00 75.62 88 GLU A O 1
ATOM 743 N N . LEU A 1 89 ? 1.993 -15.308 0.777 1.00 69.25 89 LEU A N 1
ATOM 744 C CA . LEU A 1 89 ? 0.812 -15.594 -0.033 1.00 69.25 89 LEU A CA 1
ATOM 745 C C . LEU A 1 89 ? 0.927 -15.050 -1.464 1.00 69.25 89 LEU A C 1
ATOM 747 O O . LEU A 1 89 ? 0.511 -15.723 -2.407 1.00 69.25 89 LEU A O 1
ATOM 751 N N . ILE A 1 90 ? 1.508 -13.859 -1.641 1.00 71.56 90 ILE A N 1
ATOM 752 C CA . ILE A 1 90 ? 1.789 -13.295 -2.970 1.00 71.56 90 ILE A CA 1
ATOM 753 C C . ILE A 1 90 ? 2.786 -14.178 -3.730 1.00 71.56 90 ILE A C 1
ATOM 755 O O . ILE A 1 90 ? 2.641 -14.362 -4.938 1.00 71.56 90 ILE A O 1
ATOM 759 N N . GLU A 1 91 ? 3.794 -14.726 -3.051 1.00 71.94 91 GLU A N 1
ATOM 760 C CA . GLU A 1 91 ? 4.755 -15.636 -3.676 1.00 71.94 91 GLU A CA 1
ATOM 761 C C . GLU A 1 91 ? 4.086 -16.932 -4.141 1.00 71.94 91 GLU A C 1
ATOM 763 O O . GLU A 1 91 ? 4.248 -17.310 -5.300 1.00 71.94 91 GLU A O 1
ATOM 768 N N . ILE A 1 92 ? 3.265 -17.568 -3.300 1.00 67.00 92 ILE A N 1
ATOM 769 C CA . ILE A 1 92 ? 2.539 -18.798 -3.662 1.00 67.00 92 ILE A CA 1
ATOM 770 C C . ILE A 1 92 ? 1.666 -18.594 -4.911 1.00 67.00 92 ILE A C 1
ATOM 772 O O . ILE A 1 92 ? 1.642 -19.455 -5.794 1.00 67.00 92 ILE A O 1
ATOM 776 N N . ASP A 1 93 ? 0.971 -17.459 -5.018 1.00 62.94 93 ASP A N 1
ATOM 777 C CA . ASP A 1 93 ? 0.112 -17.154 -6.171 1.00 62.94 93 ASP A CA 1
ATOM 778 C C . ASP A 1 93 ? 0.920 -17.009 -7.475 1.00 62.94 93 ASP A C 1
ATOM 780 O O . ASP A 1 93 ? 0.546 -17.565 -8.513 1.00 62.94 93 ASP A O 1
ATOM 784 N N . LYS A 1 94 ? 2.096 -16.366 -7.406 1.00 62.69 94 LYS A N 1
ATOM 785 C CA . LYS A 1 94 ? 3.020 -16.235 -8.548 1.00 62.69 94 LYS A CA 1
ATOM 786 C C . LYS A 1 94 ? 3.547 -17.580 -9.050 1.00 62.69 94 LYS A C 1
ATOM 788 O O . LYS A 1 94 ? 3.789 -17.723 -10.243 1.00 62.69 94 LYS A O 1
ATOM 793 N N 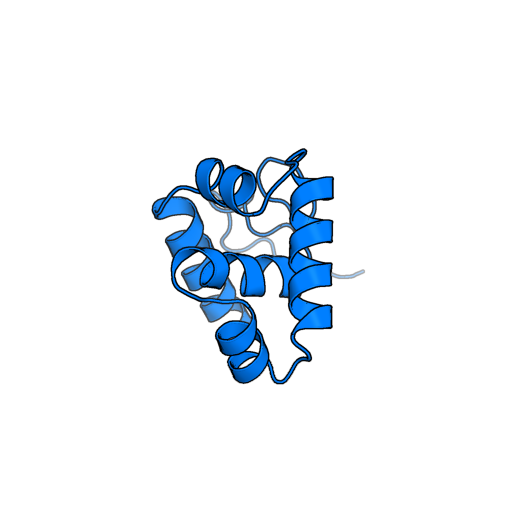. PHE A 1 95 ? 3.715 -18.563 -8.166 1.00 57.53 95 PHE A N 1
ATOM 794 C CA . PHE A 1 95 ? 4.148 -19.914 -8.542 1.00 57.53 95 PHE A CA 1
ATOM 795 C C . PHE A 1 95 ? 2.996 -20.839 -8.956 1.00 57.53 95 PHE A C 1
ATOM 797 O O . PHE A 1 95 ? 3.246 -21.893 -9.528 1.00 57.53 95 PHE A O 1
ATOM 804 N N . SER A 1 96 ? 1.743 -20.450 -8.709 1.00 53.00 96 SER A N 1
ATOM 805 C CA . SER A 1 96 ? 0.552 -21.223 -9.099 1.00 53.00 96 SER A CA 1
ATOM 806 C C . SER A 1 96 ? 0.090 -20.939 -10.537 1.00 53.00 96 SER A C 1
ATOM 808 O O . SER A 1 96 ? -0.823 -21.597 -11.035 1.00 53.00 96 SER A O 1
ATOM 810 N N . THR A 1 97 ? 0.690 -19.941 -11.193 1.00 49.56 97 THR A N 1
ATOM 811 C CA . THR A 1 97 ? 0.408 -19.529 -12.580 1.00 49.56 97 THR A CA 1
ATOM 812 C C . THR A 1 97 ? 1.457 -20.005 -13.598 1.00 49.56 97 THR A C 1
ATOM 814 O O . THR A 1 97 ? 1.354 -19.649 -14.773 1.00 49.56 97 THR A O 1
ATOM 817 N N . LEU A 1 98 ? 2.425 -20.826 -13.167 1.00 42.47 98 LEU A N 1
ATOM 818 C CA . LEU A 1 98 ? 3.370 -21.577 -14.010 1.00 42.47 98 LEU A CA 1
ATOM 819 C C . LEU A 1 98 ? 2.933 -23.043 -14.130 1.00 42.47 98 LEU A C 1
ATOM 821 O O . LEU A 1 98 ? 3.111 -23.605 -15.233 1.00 42.47 98 LEU A O 1
#

Sequence (98 aa):
MMKWQKRVYGQYTKYFMGRYLGKYLTQREAEILCYFRDMKYAEIALIFNLSVRTVEAYSMNLQVKLGCNSKKEVLQLICEKDIEVLRELIEIDKFSTL

Nearest PDB structures (foldseek):
  6ide-assembly1_A  TM=7.030E-01  e=2.548E-03  Vibrio cholerae
  7r3e-assembly1_A  TM=9.507E-01  e=2.935E-02  Pseudomonas aeruginosa PAO1
  7r3e-assembly1_B  TM=9.383E-01  e=2.765E-02  Pseudomonas aeruginosa PAO1
  7dwm-assembly1_B  TM=8.348E-01  e=1.822E-02  Hapunavirus VP882
  7x1k-assembly1_B  TM=9.282E-01  e=1.468E-01  Listeria monocytogenes

pLDDT: mean 76.31, std 19.4, range [32.66, 97.69]

Solvent-accessible surface area (backbone atoms only — not comparable to full-atom values): 5981 Å² total; per-residue (Å²): 136,85,83,78,77,91,72,90,51,96,82,50,58,60,60,72,70,43,19,50,95,86,30,77,41,53,70,68,51,50,56,53,55,61,44,56,84,85,45,55,54,64,58,50,12,61,77,69,75,48,52,46,68,55,44,50,49,46,51,50,52,50,18,62,64,72,74,34,94,39,74,66,52,48,53,71,73,51,53,72,68,57,39,52,53,52,51,56,52,55,51,54,56,66,64,71,78,113